Protein AF-A0A836IBD9-F1 (afdb_monomer)

Radius of gyration: 21.58 Å; Cα contacts (8 Å, |Δi|>4): 142; chains: 1; bounding box: 59×42×70 Å

Secondary structure (DSSP, 8-state):
-PPP-----S----SEEEGGGSTT---SSEEEE-TT--STTHHHHHHTT-SSGGG--EES--GGG----HHHHHHHHHHHHTT-S------SPP----S---GGGTTT-S--SS---PPTTPEEEE-GGG--HHHHHT-PPP----PPPPPPP-

pLDDT: mean 70.02, std 22.84, range [31.84, 96.31]

Solvent-accessible surface area (backbone atoms only — not comparable to full-atom values): 10198 Å² total; per-residue (Å²): 136,88,84,87,85,86,90,74,78,99,74,72,81,69,56,58,42,35,40,83,76,43,66,94,47,80,34,83,31,29,34,38,45,42,78,65,52,81,54,62,42,48,49,56,56,50,60,67,20,35,87,47,76,94,32,46,56,72,39,60,83,50,76,85,39,74,37,72,52,70,66,61,52,52,52,55,51,51,44,57,71,70,60,80,53,81,84,83,66,89,73,66,73,77,81,64,94,72,80,78,89,52,76,72,80,62,75,69,79,62,86,64,98,62,72,66,76,69,68,88,83,48,25,36,35,28,43,77,95,59,79,42,67,71,82,52,68,41,63,71,78,79,83,68,76,82,74,82,76,80,78,78,81,131

Sequence (154 aa):
MSTSCRTQIPLRHAWALAVHKSQGLTLHSVQVDMANMRTPGQAYVALSRAPSLGQLPILHFNPMVLAASAEAKRFYETLKQDGCVDHKSDRRPRIEASAAWSPSAYVDATPSTGAHAHPPNTVCVSCIFSVSREGIRGFRPVSLPAAPLPRRCA

Mean predicted aligned error: 14.77 Å

Foldseek 3Di:
DDDDDDDDDPDDDFQEDELVRCQPAAAQAEEEEPPDQDDACSVVSRQVNHPDPVRYHYHPDDVVNNHHDPVVVVVVVVCVVVCVDPPPDPVPPPPDVPDDPDPVVVPPPPDDPDQPQDDPRYHYYYHPVPPDVVVVVSDDDDPDPDDDDPDDDD

Structure (mmCIF, N/CA/C/O backbone):
data_AF-A0A836IBD9-F1
#
_entry.id   AF-A0A836IBD9-F1
#
loop_
_atom_site.group_PDB
_atom_site.id
_atom_site.type_symbol
_atom_site.label_atom_id
_atom_site.label_alt_id
_atom_site.label_comp_id
_atom_site.label_asym_id
_atom_site.label_entity_id
_atom_site.label_seq_id
_atom_site.pdbx_PDB_ins_code
_atom_site.Cartn_x
_atom_site.Cartn_y
_atom_site.Cartn_z
_atom_site.occupancy
_atom_site.B_iso_or_equiv
_atom_site.auth_seq_id
_atom_site.auth_comp_id
_atom_site.auth_asym_id
_atom_site.auth_atom_id
_atom_site.pdbx_PDB_model_num
ATOM 1 N N . MET A 1 1 ? 35.987 17.985 0.741 1.00 70.31 1 MET A N 1
ATOM 2 C CA . MET A 1 1 ? 34.626 17.407 0.646 1.00 70.31 1 MET A CA 1
ATOM 3 C C . MET A 1 1 ? 34.365 17.114 -0.822 1.00 70.31 1 MET A C 1
ATOM 5 O O . MET A 1 1 ? 34.399 18.051 -1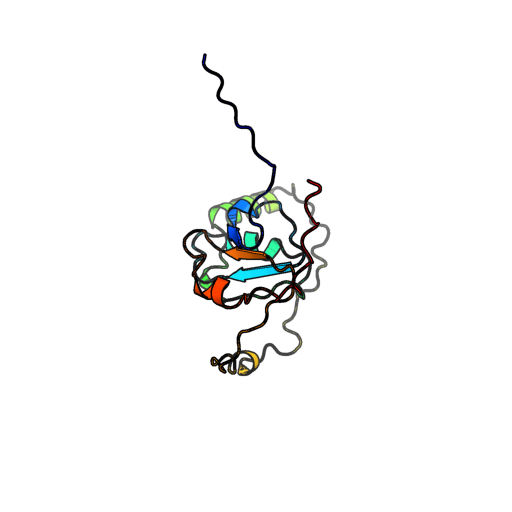.605 1.00 70.31 1 MET A O 1
ATOM 9 N N . SER A 1 2 ? 34.217 15.852 -1.226 1.00 75.00 2 SER A N 1
ATOM 10 C CA . SER A 1 2 ? 33.902 15.498 -2.617 1.00 75.00 2 SER A CA 1
ATOM 11 C C . SER A 1 2 ? 32.386 15.468 -2.814 1.00 75.00 2 SER A C 1
ATOM 13 O O . SER A 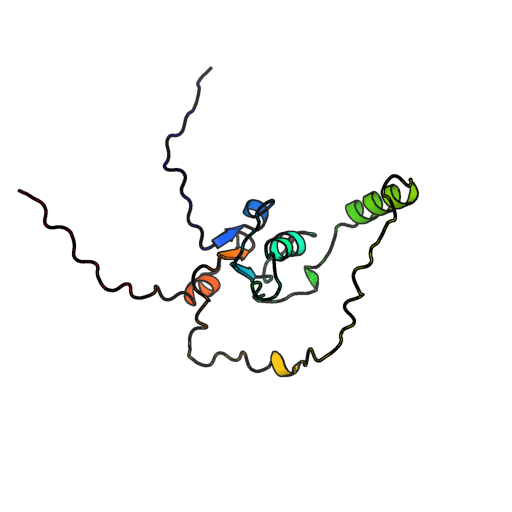1 2 ? 31.665 14.814 -2.063 1.00 75.00 2 SER A O 1
ATOM 15 N N . THR A 1 3 ? 31.888 16.196 -3.809 1.00 86.62 3 THR A N 1
ATOM 16 C CA . THR A 1 3 ? 30.483 16.150 -4.223 1.00 86.62 3 THR A CA 1
ATOM 17 C C . THR A 1 3 ? 30.316 15.080 -5.302 1.00 86.62 3 THR A C 1
ATOM 19 O O . THR A 1 3 ? 31.003 15.093 -6.318 1.00 86.62 3 THR A O 1
ATOM 22 N N . SER A 1 4 ? 29.415 14.122 -5.077 1.00 89.31 4 SER A N 1
ATOM 23 C CA . SER A 1 4 ? 29.017 13.136 -6.088 1.00 89.31 4 SER A CA 1
ATOM 24 C C . SER A 1 4 ? 27.723 13.601 -6.753 1.00 89.31 4 SER A C 1
ATOM 26 O O . SER A 1 4 ? 26.758 13.924 -6.061 1.00 89.31 4 SER A O 1
ATOM 28 N N . CYS A 1 5 ? 27.696 13.647 -8.085 1.00 94.19 5 CYS A N 1
ATOM 29 C CA . CYS A 1 5 ? 26.504 13.966 -8.869 1.00 94.19 5 CYS A CA 1
ATOM 30 C C . CYS A 1 5 ? 26.218 12.863 -9.901 1.00 94.19 5 CYS A C 1
ATOM 32 O O . CYS A 1 5 ? 27.117 12.141 -10.333 1.00 94.19 5 CYS A O 1
ATOM 34 N N . ARG A 1 6 ? 24.943 12.715 -10.287 1.00 95.00 6 ARG A N 1
ATOM 35 C CA . ARG A 1 6 ? 24.494 11.764 -11.312 1.00 95.00 6 ARG A CA 1
ATOM 36 C C . ARG A 1 6 ? 23.603 12.474 -12.321 1.00 95.00 6 ARG A C 1
ATOM 38 O O . ARG A 1 6 ? 22.576 13.029 -11.943 1.00 95.00 6 ARG A O 1
ATOM 45 N N . THR A 1 7 ? 23.948 12.356 -13.599 1.00 96.31 7 THR A N 1
ATOM 46 C CA . THR A 1 7 ? 23.111 12.804 -14.718 1.00 96.31 7 THR A CA 1
ATOM 47 C C . THR A 1 7 ? 22.427 11.590 -15.340 1.00 96.31 7 THR A C 1
ATOM 49 O O . THR A 1 7 ? 23.093 10.649 -15.766 1.00 96.31 7 THR A O 1
ATOM 52 N N . GLN A 1 8 ? 21.093 11.571 -15.364 1.00 96.00 8 GLN A N 1
ATOM 53 C CA . GLN A 1 8 ? 20.303 10.503 -15.981 1.00 96.00 8 GLN A CA 1
ATOM 54 C C . GLN A 1 8 ? 19.004 11.075 -16.552 1.00 96.00 8 GLN A C 1
ATOM 56 O O . GLN A 1 8 ? 18.433 12.007 -15.992 1.00 96.00 8 GLN A O 1
ATOM 61 N N . ILE A 1 9 ? 18.501 10.464 -17.625 1.00 96.19 9 ILE A N 1
ATOM 62 C CA . ILE A 1 9 ? 17.126 10.671 -18.085 1.00 96.19 9 ILE A CA 1
ATOM 63 C C . ILE A 1 9 ? 16.158 10.215 -16.970 1.00 96.19 9 ILE A C 1
ATOM 65 O O . ILE A 1 9 ? 16.317 9.095 -16.469 1.00 96.19 9 ILE A O 1
ATOM 69 N N . PRO A 1 10 ? 15.156 11.025 -16.573 1.00 93.69 10 PRO A N 1
ATOM 70 C CA . PRO A 1 10 ? 14.250 10.732 -15.458 1.00 93.69 10 PRO A CA 1
ATOM 71 C C . PRO A 1 10 ? 13.178 9.687 -15.827 1.00 93.69 10 PRO A C 1
ATOM 73 O O . PRO A 1 10 ? 11.983 9.905 -15.655 1.00 93.69 10 PRO A O 1
ATOM 76 N N . LEU A 1 11 ? 13.604 8.534 -16.343 1.00 91.81 11 LEU A N 1
ATOM 77 C CA . LEU A 1 11 ? 12.749 7.419 -16.738 1.00 91.81 11 LEU A CA 1
ATOM 78 C C . LEU A 1 11 ? 13.152 6.145 -15.992 1.00 91.81 11 LEU A C 1
ATOM 80 O O . LEU A 1 11 ? 14.333 5.868 -15.760 1.00 91.81 11 LEU A O 1
ATOM 84 N N . ARG A 1 12 ? 12.148 5.349 -15.628 1.00 85.44 12 ARG A N 1
ATOM 85 C CA . ARG A 1 12 ? 12.298 4.019 -15.030 1.00 85.44 12 ARG A CA 1
ATOM 86 C C . ARG A 1 12 ? 11.276 3.081 -15.666 1.00 85.44 12 ARG A C 1
ATOM 88 O O . ARG A 1 12 ? 10.183 3.512 -16.014 1.00 85.44 12 ARG A O 1
ATOM 95 N N . HIS A 1 13 ? 11.625 1.803 -15.793 1.00 86.31 13 HIS A N 1
ATOM 96 C CA . HIS A 1 13 ? 10.692 0.773 -16.240 1.00 86.31 13 HIS A CA 1
ATOM 97 C C . HIS A 1 13 ? 9.452 0.743 -15.333 1.00 86.31 13 HIS A C 1
ATOM 99 O O . HIS A 1 13 ? 9.580 0.561 -14.123 1.00 86.31 13 HIS A O 1
ATOM 105 N N . ALA A 1 14 ? 8.272 0.947 -15.920 1.00 83.19 14 ALA A N 1
ATOM 106 C CA . ALA A 1 14 ? 7.030 1.172 -15.180 1.00 83.19 14 ALA A CA 1
ATOM 107 C C . ALA A 1 14 ? 6.100 -0.049 -15.135 1.00 83.19 14 ALA A C 1
ATOM 109 O O . ALA A 1 14 ? 5.012 0.049 -14.588 1.00 83.19 14 ALA A O 1
ATOM 110 N N . TRP A 1 15 ? 6.492 -1.198 -15.695 1.00 85.19 15 TRP A N 1
ATOM 111 C CA . TRP A 1 15 ? 5.588 -2.356 -15.763 1.00 85.19 15 TRP A CA 1
ATOM 112 C C . TRP A 1 15 ? 5.508 -3.121 -14.444 1.00 85.19 15 TRP A C 1
ATOM 114 O O . TRP A 1 15 ? 4.505 -3.764 -14.163 1.00 85.19 15 TRP A O 1
ATOM 124 N N . ALA A 1 16 ? 6.571 -3.069 -13.642 1.00 87.31 16 ALA A N 1
ATOM 125 C CA . ALA A 1 16 ? 6.640 -3.731 -12.351 1.00 87.31 16 ALA A CA 1
ATOM 126 C C . ALA A 1 16 ? 7.256 -2.779 -11.330 1.00 87.31 16 ALA A C 1
ATOM 128 O O . ALA A 1 16 ? 8.320 -2.198 -11.567 1.00 87.31 16 ALA A O 1
ATOM 129 N N . LEU A 1 17 ? 6.586 -2.628 -10.193 1.00 87.69 17 LEU A N 1
ATOM 130 C CA . LEU A 1 17 ? 6.998 -1.746 -9.117 1.00 87.69 17 LEU A CA 1
ATOM 131 C C . LEU A 1 17 ? 6.969 -2.492 -7.785 1.00 87.69 17 LEU A C 1
ATOM 133 O O . LEU A 1 17 ? 6.023 -3.200 -7.454 1.00 87.69 17 LEU A O 1
ATOM 137 N N . ALA A 1 18 ? 8.008 -2.293 -6.981 1.00 88.81 18 ALA A N 1
ATOM 138 C CA . ALA A 1 18 ? 8.021 -2.796 -5.619 1.00 88.81 18 ALA A CA 1
ATOM 139 C C . ALA A 1 18 ? 6.941 -2.116 -4.766 1.00 88.81 18 ALA A C 1
ATOM 141 O O . ALA A 1 18 ? 6.794 -0.894 -4.854 1.00 88.81 18 ALA A O 1
ATOM 142 N N . VAL A 1 19 ? 6.300 -2.843 -3.842 1.00 90.00 19 VAL A N 1
ATOM 143 C CA . VAL A 1 19 ? 5.315 -2.262 -2.898 1.00 90.00 19 VAL A CA 1
ATOM 144 C C . VAL A 1 19 ? 5.844 -0.984 -2.230 1.00 90.00 19 VAL A C 1
ATOM 146 O O . VAL A 1 19 ? 5.194 0.056 -2.284 1.00 90.00 19 VAL A O 1
ATOM 149 N N . HIS A 1 20 ? 7.067 -0.999 -1.691 1.00 88.69 20 HIS A N 1
ATOM 150 C CA . HIS A 1 20 ? 7.645 0.175 -1.022 1.00 88.69 20 HIS A CA 1
ATOM 151 C C . HIS A 1 20 ? 7.997 1.334 -1.970 1.00 88.69 20 HIS A C 1
ATOM 153 O O . HIS A 1 20 ? 8.119 2.471 -1.528 1.00 88.69 20 HIS A O 1
ATOM 159 N N . LYS A 1 21 ? 8.170 1.077 -3.274 1.00 89.38 21 LYS A N 1
ATOM 160 C CA . LYS A 1 21 ? 8.350 2.137 -4.282 1.00 89.38 21 LYS A CA 1
ATOM 161 C C . LYS A 1 21 ? 7.015 2.695 -4.773 1.00 89.38 21 LYS A C 1
ATOM 163 O O . LYS A 1 21 ? 7.008 3.767 -5.361 1.00 89.38 21 LYS A O 1
ATOM 168 N N . SER A 1 22 ? 5.912 1.990 -4.517 1.00 90.38 22 SER A N 1
ATOM 169 C CA . SER A 1 22 ? 4.549 2.470 -4.764 1.00 90.38 22 SER A CA 1
ATOM 170 C C . SER A 1 22 ? 3.985 3.317 -3.615 1.00 90.38 22 SER A C 1
ATOM 172 O O . SER A 1 22 ? 2.892 3.871 -3.721 1.00 90.38 22 SER A O 1
ATOM 174 N N . GLN A 1 23 ? 4.700 3.434 -2.492 1.00 92.31 23 GLN A N 1
ATOM 175 C CA . GLN A 1 23 ? 4.223 4.201 -1.346 1.00 92.31 23 GLN A CA 1
ATOM 176 C C . GLN A 1 23 ? 4.025 5.683 -1.718 1.00 92.31 23 GLN A C 1
ATOM 178 O O . GLN A 1 23 ? 4.944 6.327 -2.206 1.00 92.31 23 GLN A O 1
ATOM 183 N N . GLY A 1 24 ? 2.815 6.208 -1.501 1.00 92.31 24 GLY A N 1
ATOM 184 C CA . GLY A 1 24 ? 2.424 7.570 -1.871 1.00 92.31 24 GLY A CA 1
ATOM 185 C C . GLY A 1 24 ? 1.951 7.738 -3.320 1.00 92.31 24 GLY A C 1
ATOM 186 O O . GLY A 1 24 ? 1.541 8.834 -3.682 1.00 92.31 24 GLY A O 1
ATOM 187 N N . LEU A 1 25 ? 1.978 6.685 -4.145 1.00 92.62 25 LEU A N 1
ATOM 188 C CA . LEU A 1 25 ? 1.503 6.746 -5.529 1.00 92.62 25 LEU A CA 1
ATOM 189 C C . LEU A 1 25 ? 0.013 6.406 -5.641 1.00 92.62 25 LEU A C 1
ATOM 191 O O . LEU A 1 25 ? -0.502 5.576 -4.895 1.00 92.62 25 LEU A O 1
ATOM 195 N N . THR A 1 26 ? -0.642 6.990 -6.643 1.00 93.88 26 THR A N 1
ATOM 196 C CA . THR A 1 26 ? -1.946 6.541 -7.151 1.00 93.88 26 THR A CA 1
ATOM 197 C C . THR A 1 26 ? -1.723 5.906 -8.522 1.00 93.88 26 THR A C 1
ATOM 199 O O . THR A 1 26 ? -1.094 6.520 -9.383 1.00 93.88 26 THR A O 1
ATOM 202 N N . LEU A 1 27 ? -2.189 4.671 -8.718 1.00 89.94 27 LEU A N 1
ATOM 203 C CA . LEU A 1 27 ? -1.993 3.890 -9.942 1.00 89.94 27 LEU A CA 1
ATOM 204 C C . LEU A 1 27 ? -3.355 3.558 -10.561 1.00 89.94 27 LEU A C 1
ATOM 206 O O . LEU A 1 27 ? -4.124 2.789 -9.993 1.00 89.94 27 LEU A O 1
ATOM 210 N N . HIS A 1 28 ? -3.648 4.124 -11.734 1.00 88.50 28 HIS A N 1
ATOM 211 C CA . HIS A 1 28 ? -4.944 3.961 -12.409 1.00 88.50 28 HIS A CA 1
ATOM 212 C C . HIS A 1 28 ? -5.227 2.545 -12.917 1.00 88.50 28 HIS A C 1
ATOM 214 O O . HIS A 1 28 ? -6.382 2.191 -13.081 1.00 88.50 28 HIS A O 1
ATOM 220 N N . SER A 1 29 ? -4.207 1.735 -13.188 1.00 88.50 29 SER A N 1
ATOM 221 C CA . SER A 1 29 ? -4.387 0.318 -13.500 1.00 88.50 29 SER A CA 1
ATOM 222 C C . SER A 1 29 ? -3.275 -0.453 -12.820 1.00 88.50 29 SER A C 1
ATOM 224 O O . SER A 1 29 ? -2.096 -0.257 -13.140 1.00 88.50 29 SER A O 1
ATOM 226 N N . VAL A 1 30 ? -3.631 -1.279 -11.837 1.00 90.00 30 VAL A N 1
ATOM 227 C CA . VAL A 1 30 ? -2.650 -1.985 -11.018 1.00 90.00 30 VAL A CA 1
ATOM 228 C C . VAL A 1 30 ? -3.066 -3.422 -10.766 1.00 90.00 30 VAL A C 1
ATOM 230 O O . VAL A 1 30 ? -4.156 -3.698 -10.284 1.00 90.00 30 VAL A O 1
ATOM 233 N N . GLN A 1 31 ? -2.158 -4.347 -11.048 1.00 90.88 31 GLN A N 1
ATOM 234 C CA . GLN A 1 31 ? -2.288 -5.738 -10.648 1.00 90.88 31 GLN A CA 1
ATOM 235 C C . GLN A 1 31 ? -1.461 -5.977 -9.392 1.00 90.88 31 GLN A C 1
ATOM 237 O O . GLN A 1 31 ? -0.289 -5.608 -9.348 1.00 90.88 31 GLN A O 1
ATOM 242 N N . VAL A 1 32 ? -2.054 -6.594 -8.376 1.00 91.62 32 VAL A N 1
ATOM 243 C CA . VAL A 1 32 ? -1.378 -6.858 -7.100 1.00 91.62 32 VAL A CA 1
ATOM 244 C C . VAL A 1 32 ? -1.174 -8.354 -6.928 1.00 91.62 32 VAL A C 1
ATOM 246 O O . VAL A 1 32 ? -2.141 -9.108 -6.942 1.00 91.62 32 VAL A O 1
ATOM 249 N N . ASP A 1 33 ? 0.070 -8.782 -6.725 1.00 89.50 33 ASP A N 1
ATOM 250 C CA . ASP A 1 33 ? 0.405 -10.176 -6.411 1.00 89.50 33 ASP A CA 1
ATOM 251 C C . ASP A 1 33 ? 0.714 -10.337 -4.917 1.00 89.50 33 ASP A C 1
ATOM 253 O O . ASP A 1 33 ? 1.673 -9.752 -4.399 1.00 89.50 33 ASP A O 1
ATOM 257 N N . MET A 1 34 ? -0.106 -11.129 -4.221 1.00 88.94 34 MET A N 1
ATOM 258 C CA . MET A 1 34 ? -0.020 -11.330 -2.771 1.00 88.94 34 MET A CA 1
ATOM 259 C C . MET A 1 34 ? 0.840 -12.527 -2.345 1.00 88.94 34 MET A C 1
ATOM 261 O O . MET A 1 34 ? 1.038 -12.716 -1.143 1.00 88.94 34 MET A O 1
ATOM 265 N N . ALA A 1 35 ? 1.413 -13.293 -3.282 1.00 83.25 35 ALA A N 1
ATOM 266 C CA . ALA A 1 35 ? 2.143 -14.529 -2.973 1.00 83.25 35 ALA A CA 1
ATOM 267 C C . ALA A 1 35 ? 3.287 -14.351 -1.953 1.00 83.25 35 ALA A C 1
ATOM 269 O O . ALA A 1 35 ? 3.560 -15.243 -1.155 1.00 83.25 35 ALA A O 1
ATOM 270 N N . ASN A 1 36 ? 3.965 -13.198 -1.971 1.00 81.31 36 ASN A N 1
ATOM 271 C CA . ASN A 1 36 ? 5.18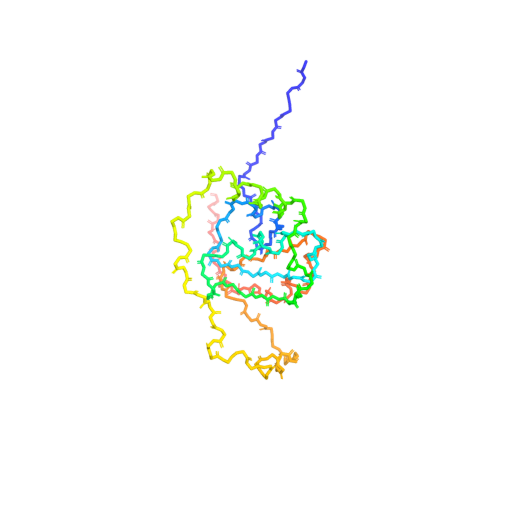7 -12.950 -1.195 1.00 81.31 36 ASN A CA 1
ATOM 272 C C . ASN A 1 36 ? 5.137 -11.670 -0.344 1.00 81.31 36 ASN A C 1
ATOM 274 O O . ASN A 1 36 ? 6.160 -11.021 -0.100 1.00 81.31 36 ASN A O 1
ATOM 278 N N . MET A 1 37 ? 3.951 -11.292 0.127 1.00 86.88 37 MET A N 1
ATOM 279 C CA . MET A 1 37 ? 3.805 -10.228 1.123 1.00 86.88 37 MET A CA 1
ATOM 280 C C . MET A 1 37 ? 4.117 -10.789 2.512 1.00 86.88 37 MET A C 1
ATOM 282 O O . MET A 1 37 ? 3.539 -11.788 2.923 1.00 86.88 37 MET A O 1
ATOM 286 N N . ARG A 1 38 ? 5.073 -10.186 3.225 1.00 80.31 38 ARG A N 1
ATOM 287 C CA . ARG A 1 38 ? 5.584 -10.748 4.495 1.00 80.31 38 ARG A CA 1
ATOM 288 C C . ARG A 1 38 ? 5.435 -9.809 5.676 1.00 80.31 38 ARG A C 1
ATOM 290 O O . ARG A 1 38 ? 5.332 -10.262 6.809 1.00 80.31 38 ARG A O 1
ATOM 297 N N . THR A 1 39 ? 5.457 -8.505 5.426 1.00 87.69 39 THR A N 1
ATOM 298 C CA . THR A 1 39 ? 5.405 -7.507 6.495 1.00 87.69 39 THR A CA 1
ATOM 299 C C . THR A 1 39 ? 3.967 -7.027 6.683 1.00 87.69 39 THR A C 1
ATOM 301 O O . THR A 1 39 ? 3.300 -6.740 5.681 1.00 87.69 39 THR A O 1
ATOM 304 N N . PRO A 1 40 ? 3.483 -6.885 7.933 1.00 90.19 40 PRO A N 1
ATOM 305 C CA . PRO A 1 40 ? 2.170 -6.305 8.191 1.00 90.19 40 PRO A CA 1
ATOM 306 C C . PRO A 1 40 ? 2.041 -4.936 7.513 1.00 90.19 40 PRO A C 1
ATOM 308 O O . PRO A 1 40 ? 2.982 -4.145 7.481 1.00 90.19 40 PRO A O 1
ATOM 311 N N . GLY A 1 41 ? 0.874 -4.673 6.932 1.00 90.06 41 GLY A N 1
ATOM 312 C CA . GLY A 1 41 ? 0.583 -3.443 6.195 1.00 90.06 41 GLY A CA 1
ATOM 313 C C . GLY A 1 41 ? 1.043 -3.415 4.730 1.00 90.06 41 GLY A C 1
ATOM 314 O O . GLY A 1 41 ? 0.525 -2.592 3.979 1.00 90.06 41 GLY A O 1
ATOM 315 N N . GLN A 1 42 ? 1.923 -4.313 4.261 1.00 92.00 42 GLN A N 1
ATOM 316 C CA . GLN A 1 42 ? 2.350 -4.317 2.845 1.00 92.00 42 GLN A CA 1
ATOM 317 C C . GLN A 1 42 ? 1.190 -4.557 1.878 1.00 92.00 42 GLN A C 1
ATOM 319 O O . GLN A 1 42 ? 1.080 -3.863 0.868 1.00 92.00 42 GLN A O 1
ATOM 324 N N . ALA A 1 43 ? 0.307 -5.501 2.209 1.00 92.38 43 ALA A N 1
ATOM 325 C CA . ALA A 1 43 ? -0.874 -5.783 1.403 1.00 92.38 43 ALA A CA 1
ATOM 326 C C . ALA A 1 43 ? -1.790 -4.560 1.297 1.00 92.38 43 ALA A C 1
ATOM 328 O O . ALA A 1 43 ? -2.218 -4.194 0.206 1.00 92.38 43 ALA A O 1
ATOM 329 N N . TYR A 1 44 ? -1.999 -3.856 2.411 1.00 94.50 44 TYR A N 1
ATOM 330 C CA . TYR A 1 44 ? -2.761 -2.611 2.427 1.00 94.50 44 TYR A CA 1
ATOM 331 C C . TYR A 1 44 ? -2.109 -1.518 1.565 1.00 94.50 44 TYR A C 1
ATOM 333 O O . TYR A 1 44 ? -2.795 -0.848 0.791 1.00 94.50 44 TYR A O 1
ATOM 341 N N . VAL A 1 45 ? -0.784 -1.354 1.638 1.00 94.12 45 VAL A N 1
ATOM 342 C CA . VAL A 1 45 ? -0.061 -0.374 0.810 1.00 94.12 45 VAL A CA 1
ATOM 343 C C . VAL A 1 45 ? -0.238 -0.671 -0.678 1.00 94.12 45 VAL A C 1
ATOM 345 O O . VAL A 1 45 ? -0.485 0.262 -1.432 1.00 94.12 45 VAL A O 1
ATOM 348 N N . ALA A 1 46 ? -0.153 -1.937 -1.094 1.00 93.00 46 ALA A N 1
ATOM 349 C CA . ALA A 1 46 ? -0.321 -2.328 -2.493 1.00 93.00 46 ALA A CA 1
ATOM 350 C C . ALA A 1 46 ? -1.765 -2.135 -2.989 1.00 93.00 46 ALA A C 1
ATOM 352 O O . ALA A 1 46 ? -1.982 -1.552 -4.049 1.00 93.00 46 ALA A O 1
ATOM 353 N N . LEU A 1 47 ? -2.753 -2.576 -2.204 1.00 93.62 47 LEU A N 1
ATOM 354 C CA . LEU A 1 47 ? -4.171 -2.476 -2.562 1.00 93.62 47 LEU A CA 1
ATOM 355 C C . LEU A 1 47 ? -4.648 -1.023 -2.635 1.00 93.62 47 LEU A C 1
ATOM 357 O O . LEU A 1 47 ? -5.359 -0.645 -3.561 1.00 93.62 47 LEU A O 1
ATOM 361 N N . SER A 1 48 ? -4.199 -0.178 -1.707 1.00 94.75 48 SER A N 1
ATOM 362 C CA . SER A 1 48 ? -4.573 1.242 -1.657 1.00 94.75 48 SER A CA 1
ATOM 363 C C . SER A 1 48 ? -3.942 2.098 -2.764 1.00 94.75 48 SER A C 1
ATOM 365 O O . SER A 1 48 ? -4.025 3.322 -2.703 1.00 94.75 48 SER A O 1
ATOM 367 N N . ARG A 1 49 ? -3.245 1.505 -3.746 1.00 94.06 49 ARG A N 1
ATOM 368 C CA . ARG A 1 49 ? -2.759 2.230 -4.936 1.00 94.06 49 ARG A CA 1
ATOM 369 C C . ARG A 1 49 ? -3.830 2.365 -6.006 1.00 94.06 49 ARG A C 1
ATOM 371 O O . ARG A 1 49 ? -3.761 3.319 -6.776 1.00 94.06 49 ARG A O 1
ATOM 378 N N . ALA A 1 50 ? -4.786 1.440 -6.056 1.00 93.31 50 ALA A N 1
ATOM 379 C CA . ALA A 1 50 ? -5.881 1.510 -7.009 1.00 93.31 50 ALA A CA 1
ATOM 380 C C . ALA A 1 50 ? -6.932 2.531 -6.547 1.00 93.31 50 ALA A C 1
ATOM 382 O O . ALA A 1 50 ? -7.385 2.456 -5.402 1.00 93.31 50 ALA A O 1
ATOM 383 N N . PRO A 1 51 ? -7.376 3.449 -7.421 1.00 90.31 51 PRO A N 1
ATOM 384 C CA . PRO A 1 51 ? -8.470 4.364 -7.109 1.00 90.31 51 PRO A CA 1
ATOM 385 C C . PRO A 1 51 ? -9.846 3.683 -7.184 1.00 90.31 51 PRO A C 1
ATOM 387 O O . PRO A 1 51 ? -10.802 4.172 -6.589 1.00 90.31 51 PRO A O 1
ATOM 390 N N . SER A 1 52 ? -9.966 2.572 -7.920 1.00 89.25 52 SER A N 1
ATOM 391 C CA . SER A 1 52 ? -11.227 1.856 -8.123 1.00 89.25 52 SER A CA 1
ATOM 392 C C . SER A 1 52 ? -11.029 0.338 -8.122 1.00 89.25 52 SER A C 1
ATOM 394 O O . SER A 1 52 ? -9.989 -0.166 -8.546 1.00 89.25 52 SER A O 1
ATOM 396 N N . LEU A 1 53 ? -12.045 -0.404 -7.667 1.00 88.44 53 LEU A N 1
ATOM 397 C CA . LEU A 1 53 ? -12.001 -1.872 -7.604 1.00 88.44 53 LEU A CA 1
ATOM 398 C C . LEU A 1 53 ? -11.966 -2.526 -8.994 1.00 88.44 53 LEU A C 1
ATOM 400 O O . LEU A 1 53 ? -11.330 -3.560 -9.164 1.00 88.44 53 LEU A O 1
ATOM 404 N N . GLY A 1 54 ? -12.589 -1.905 -10.002 1.00 84.56 54 GLY A N 1
ATOM 405 C CA . GLY A 1 54 ? -12.576 -2.408 -11.383 1.00 84.56 54 GLY A CA 1
ATOM 406 C C . GLY A 1 54 ? -11.189 -2.393 -12.040 1.00 84.56 54 GLY A C 1
ATOM 407 O O . GLY A 1 54 ? -10.994 -3.026 -13.071 1.00 84.56 54 GLY A O 1
ATOM 408 N N . GLN A 1 55 ? -10.223 -1.692 -11.440 1.00 82.00 55 GLN A N 1
ATOM 409 C CA . GLN A 1 55 ? -8.849 -1.535 -11.927 1.00 82.00 55 GLN A CA 1
ATOM 410 C C . GLN A 1 55 ? -7.821 -2.267 -11.043 1.00 82.00 55 GLN A C 1
ATOM 412 O O . GLN A 1 55 ? -6.628 -1.960 -11.108 1.00 82.00 55 GLN A O 1
ATOM 417 N N . LEU A 1 56 ? -8.282 -3.213 -10.210 1.00 89.06 56 LEU A N 1
ATOM 418 C CA . LEU A 1 56 ? -7.474 -3.918 -9.210 1.00 89.06 56 LEU A CA 1
ATOM 419 C C . LEU A 1 56 ? -7.605 -5.452 -9.319 1.00 89.06 56 LEU A C 1
ATOM 421 O O . LEU A 1 56 ? -8.217 -6.089 -8.460 1.00 89.06 56 LEU A O 1
ATOM 425 N N . PRO A 1 57 ? -7.035 -6.093 -10.352 1.00 89.75 57 PRO A N 1
ATOM 426 C CA . PRO A 1 57 ? -6.866 -7.540 -10.346 1.00 89.75 57 PRO A CA 1
ATOM 427 C C . PRO A 1 57 ? -5.887 -7.981 -9.246 1.00 89.75 57 PRO A C 1
ATOM 429 O O . PRO A 1 57 ? -4.776 -7.458 -9.129 1.00 89.75 57 PRO A O 1
ATOM 432 N N . ILE A 1 58 ? -6.288 -8.986 -8.465 1.00 90.94 58 ILE A N 1
ATOM 433 C CA . ILE A 1 58 ? -5.479 -9.580 -7.394 1.00 90.94 58 ILE A CA 1
ATOM 434 C C . ILE A 1 58 ? -5.053 -10.991 -7.806 1.00 90.94 58 ILE A C 1
ATOM 436 O O . ILE A 1 58 ? -5.888 -11.818 -8.166 1.00 90.94 58 ILE A O 1
ATOM 440 N N . LEU A 1 59 ? -3.754 -11.272 -7.720 1.00 88.31 59 LEU A N 1
ATOM 441 C CA . LEU A 1 59 ? -3.160 -12.589 -7.933 1.00 88.31 59 LEU A CA 1
ATOM 442 C C . LEU A 1 59 ? -2.735 -13.209 -6.597 1.00 88.31 59 LEU A C 1
ATOM 444 O O . LEU A 1 59 ? -2.323 -12.497 -5.679 1.00 88.31 59 LEU A O 1
ATOM 448 N N . HIS A 1 60 ? -2.824 -14.541 -6.511 1.00 88.50 60 HIS A N 1
ATOM 449 C CA . HIS A 1 60 ? -2.405 -15.346 -5.353 1.00 88.50 60 HIS A CA 1
ATOM 450 C C . HIS A 1 60 ? -2.906 -14.798 -4.008 1.00 88.50 60 HIS A C 1
ATOM 452 O O . HIS A 1 60 ? -2.127 -14.623 -3.070 1.00 88.50 60 HIS A O 1
ATOM 458 N N . PHE A 1 61 ? -4.205 -14.490 -3.932 1.00 89.69 61 PHE A N 1
ATOM 459 C CA . PHE A 1 61 ? -4.817 -13.934 -2.729 1.00 89.69 61 PHE A CA 1
ATOM 460 C C . PHE A 1 61 ? -4.499 -14.791 -1.498 1.00 89.69 61 PHE A C 1
ATOM 462 O O . PHE A 1 61 ? -4.747 -15.996 -1.483 1.00 89.69 61 PHE A O 1
ATOM 469 N N . ASN A 1 62 ? -3.971 -14.150 -0.458 1.00 86.50 62 ASN A N 1
ATOM 470 C CA . ASN A 1 62 ? -3.624 -14.806 0.793 1.00 86.50 62 ASN A CA 1
ATOM 471 C C . ASN A 1 62 ? -4.147 -13.968 1.973 1.00 86.50 62 ASN A C 1
ATOM 473 O O . ASN A 1 62 ? -3.588 -12.911 2.266 1.00 86.50 62 ASN A O 1
ATOM 477 N N . PRO A 1 63 ? -5.188 -14.411 2.696 1.00 88.44 63 PRO A N 1
ATOM 478 C CA . PRO A 1 63 ? -5.739 -13.636 3.804 1.00 88.44 63 PRO A CA 1
ATOM 479 C C . PRO A 1 63 ? -4.756 -13.485 4.975 1.00 88.44 63 PRO A C 1
ATOM 481 O O . PRO A 1 63 ? -4.853 -12.518 5.726 1.00 88.44 63 PRO A O 1
ATOM 484 N N . MET A 1 64 ? -3.762 -14.372 5.109 1.00 88.31 64 MET A N 1
ATOM 485 C CA . MET A 1 64 ? -2.775 -14.309 6.195 1.00 88.31 64 MET A CA 1
ATOM 486 C C . MET A 1 64 ? -1.871 -13.074 6.113 1.00 88.31 64 MET A C 1
ATOM 488 O O . MET A 1 64 ? -1.328 -12.643 7.128 1.00 88.31 64 MET A O 1
ATOM 492 N N . VAL A 1 65 ? -1.715 -12.484 4.922 1.00 87.88 65 VAL A N 1
ATOM 493 C CA . VAL A 1 65 ? -0.885 -11.283 4.729 1.00 87.88 65 VAL A CA 1
ATOM 494 C C . VAL A 1 65 ? -1.648 -9.983 5.014 1.00 87.88 65 VAL A C 1
ATOM 496 O O . VAL A 1 65 ? -1.046 -8.909 5.085 1.00 87.88 65 VAL A O 1
ATOM 499 N N . LEU A 1 66 ? -2.969 -10.064 5.215 1.00 91.19 66 LEU A N 1
ATOM 500 C CA . LEU A 1 66 ? -3.844 -8.937 5.547 1.00 91.19 66 LEU A CA 1
ATOM 501 C C . LEU A 1 66 ? -3.835 -8.659 7.056 1.00 91.19 66 LEU A C 1
ATOM 503 O O . LEU A 1 66 ? -4.864 -8.680 7.728 1.00 91.19 66 LEU A O 1
ATOM 507 N N . ALA A 1 67 ? -2.651 -8.376 7.595 1.00 89.81 67 ALA A N 1
ATOM 508 C CA . ALA A 1 67 ? -2.460 -8.054 9.004 1.00 89.81 67 ALA A CA 1
ATOM 509 C C . ALA A 1 67 ? -1.927 -6.626 9.191 1.00 89.81 67 ALA A C 1
ATOM 511 O O . ALA A 1 67 ? -1.093 -6.144 8.423 1.00 89.81 67 ALA A O 1
ATOM 512 N N . ALA A 1 68 ? -2.383 -5.966 10.256 1.00 93.25 68 ALA A N 1
ATOM 513 C CA . ALA A 1 68 ? -1.813 -4.718 10.763 1.00 93.25 68 ALA A CA 1
ATOM 514 C C . ALA A 1 68 ? -0.986 -4.999 12.024 1.00 93.25 68 ALA A C 1
ATOM 516 O O . ALA A 1 68 ? -1.319 -5.912 12.787 1.00 93.25 68 ALA A O 1
ATOM 517 N N . SER A 1 69 ? 0.076 -4.221 12.251 1.00 94.62 69 SER A N 1
ATOM 518 C CA . SER A 1 69 ? 0.940 -4.401 13.421 1.00 94.62 69 SER A CA 1
ATOM 519 C C . SER A 1 69 ? 0.175 -4.128 14.719 1.00 94.62 69 SER A C 1
ATOM 521 O O . SER A 1 69 ? -0.642 -3.210 14.799 1.00 94.62 69 SER A O 1
ATOM 523 N N . ALA A 1 70 ? 0.438 -4.935 15.750 1.00 94.44 70 ALA A N 1
ATOM 524 C CA . ALA A 1 70 ? -0.207 -4.781 17.055 1.00 94.44 70 ALA A CA 1
ATOM 525 C C . ALA A 1 70 ? 0.121 -3.424 17.699 1.00 94.44 70 ALA A C 1
ATOM 527 O O . ALA A 1 70 ? -0.740 -2.809 18.316 1.00 94.44 70 ALA A O 1
ATOM 528 N N . GLU A 1 71 ? 1.346 -2.939 17.508 1.00 95.38 71 GLU A N 1
ATOM 529 C CA . GLU A 1 71 ? 1.793 -1.637 18.000 1.00 95.38 71 GLU A CA 1
ATOM 530 C C . GLU A 1 71 ? 1.031 -0.476 17.351 1.00 95.38 71 GLU A C 1
ATOM 532 O O . GLU A 1 71 ? 0.522 0.384 18.063 1.00 95.38 71 GLU A O 1
ATOM 537 N N . ALA A 1 72 ? 0.855 -0.486 16.023 1.00 92.94 72 ALA A N 1
ATOM 538 C CA . ALA A 1 72 ? 0.084 0.558 15.350 1.00 92.94 72 ALA A CA 1
ATOM 539 C C . ALA A 1 72 ? -1.385 0.535 15.786 1.00 92.94 72 ALA A C 1
ATOM 541 O O . ALA A 1 72 ? -1.967 1.591 16.009 1.00 92.94 72 ALA A O 1
ATOM 542 N N . LYS A 1 73 ? -1.981 -0.656 15.956 1.00 93.81 73 LYS A N 1
ATOM 543 C CA . LYS A 1 73 ? -3.352 -0.779 16.481 1.00 93.81 73 LYS A CA 1
ATOM 544 C C . LYS A 1 73 ? -3.484 -0.110 17.850 1.00 93.81 73 LYS A C 1
ATOM 546 O O . LYS A 1 73 ? -4.336 0.758 17.996 1.00 93.81 73 LYS A O 1
ATOM 551 N N . ARG A 1 74 ? -2.592 -0.440 18.793 1.00 95.25 74 ARG A N 1
ATOM 552 C CA . ARG A 1 74 ? -2.561 0.163 20.138 1.00 95.25 74 ARG A CA 1
ATOM 553 C C . ARG A 1 74 ? -2.404 1.680 20.078 1.00 95.25 74 ARG A C 1
ATOM 555 O O . ARG A 1 74 ? -3.158 2.394 20.723 1.00 95.25 74 ARG A O 1
ATOM 562 N N . PHE A 1 75 ? -1.476 2.172 19.260 1.00 94.44 75 PHE A N 1
ATOM 563 C CA . PHE A 1 75 ? -1.269 3.608 19.073 1.00 94.44 75 PHE A CA 1
ATOM 564 C C . PHE A 1 75 ? -2.545 4.318 18.589 1.00 94.44 75 PHE A C 1
ATOM 566 O O . PHE A 1 75 ? -2.967 5.310 19.178 1.00 94.44 75 PHE A O 1
ATOM 573 N N . TYR A 1 76 ? -3.207 3.789 17.554 1.00 90.62 76 TYR A N 1
ATOM 574 C CA . TYR A 1 76 ? -4.454 4.370 17.048 1.00 90.62 76 TYR A CA 1
ATOM 575 C C . TYR A 1 76 ? -5.642 4.193 18.008 1.00 90.62 76 TYR A C 1
ATOM 577 O O . TYR A 1 76 ? -6.573 4.995 17.961 1.00 90.62 76 TYR A O 1
ATOM 585 N N . GLU A 1 77 ? -5.638 3.177 18.874 1.00 91.38 77 GLU A N 1
ATOM 586 C CA . GLU A 1 77 ? -6.613 3.030 19.964 1.00 91.38 77 GLU A CA 1
ATOM 587 C C . GLU A 1 77 ? -6.444 4.129 21.020 1.00 91.38 77 GLU A C 1
ATOM 589 O O . GLU A 1 77 ? -7.443 4.728 21.415 1.00 91.38 77 GLU A O 1
ATOM 594 N N . THR A 1 78 ? -5.209 4.465 21.404 1.00 92.75 78 THR A N 1
ATOM 595 C CA . THR A 1 78 ? -4.923 5.592 22.310 1.00 92.75 78 THR A CA 1
ATOM 596 C C . THR A 1 78 ? -5.396 6.920 21.716 1.00 92.75 78 THR A C 1
ATOM 598 O O . THR A 1 78 ? -6.147 7.646 22.361 1.00 92.75 78 THR A O 1
ATOM 601 N N . LEU A 1 79 ? -5.090 7.195 20.442 1.00 90.56 79 LEU A N 1
ATOM 602 C CA . LEU A 1 79 ? -5.560 8.421 19.776 1.00 90.56 79 LEU A CA 1
ATOM 603 C C . LEU A 1 79 ? -7.094 8.534 19.722 1.00 90.56 79 LEU A C 1
ATOM 605 O O . LEU A 1 79 ? -7.643 9.633 19.780 1.00 90.56 79 LEU A O 1
ATOM 609 N N . LYS A 1 80 ? -7.808 7.405 19.609 1.00 86.00 80 LYS A N 1
ATOM 610 C CA . LYS A 1 80 ? -9.279 7.393 19.664 1.00 86.00 80 LYS A CA 1
ATOM 611 C C . LYS A 1 80 ? -9.809 7.755 21.051 1.00 86.00 80 LYS A C 1
ATOM 613 O O . LYS A 1 80 ? -10.868 8.371 21.134 1.00 86.00 80 LYS A O 1
ATOM 618 N N . GLN A 1 81 ? -9.109 7.356 22.111 1.00 83.25 81 GLN A N 1
ATOM 619 C CA . GLN A 1 81 ? -9.491 7.637 23.498 1.00 83.25 81 GLN A CA 1
ATOM 620 C C . GLN A 1 81 ? -9.229 9.099 23.872 1.00 83.25 81 GLN A C 1
ATOM 622 O O . GLN A 1 81 ? -10.061 9.711 24.536 1.00 83.25 81 GLN A O 1
ATOM 627 N N . ASP A 1 82 ? -8.141 9.678 23.364 1.00 81.50 82 ASP A N 1
ATOM 628 C CA . ASP A 1 82 ? -7.744 11.065 23.638 1.00 81.50 82 ASP A CA 1
ATOM 629 C C . ASP A 1 82 ? -8.639 12.112 22.943 1.00 81.50 82 ASP A C 1
ATOM 631 O O . ASP A 1 82 ? -8.416 13.315 23.076 1.00 81.50 82 ASP A O 1
ATOM 635 N N . GLY A 1 83 ? -9.646 11.684 22.167 1.00 67.19 83 GLY A N 1
ATOM 636 C CA . GLY A 1 83 ? -10.601 12.573 21.495 1.00 67.19 83 GLY A CA 1
ATOM 637 C C . GLY A 1 83 ? -9.978 13.483 20.430 1.00 67.19 83 GLY A C 1
ATOM 638 O O . GLY A 1 83 ? -10.655 14.353 19.887 1.00 67.19 83 GLY A O 1
ATOM 639 N N . CYS A 1 84 ? -8.701 13.281 20.095 1.00 62.03 84 CYS A N 1
ATOM 640 C CA . CYS A 1 84 ? -7.975 14.066 19.100 1.00 62.03 84 CYS A CA 1
ATOM 641 C C . CYS A 1 84 ? -8.325 13.680 17.649 1.00 62.03 84 CYS A C 1
ATOM 643 O O . CYS A 1 84 ? -7.854 14.317 16.706 1.00 62.03 84 CYS A O 1
ATOM 645 N N . VAL A 1 85 ? -9.183 12.670 17.460 1.00 60.72 85 VAL A N 1
ATOM 646 C CA . VAL A 1 85 ? -9.720 12.247 16.162 1.00 60.72 85 VAL A CA 1
ATOM 647 C C . VAL A 1 85 ? -11.239 12.433 16.172 1.00 60.72 85 VAL A C 1
ATOM 649 O O . VAL A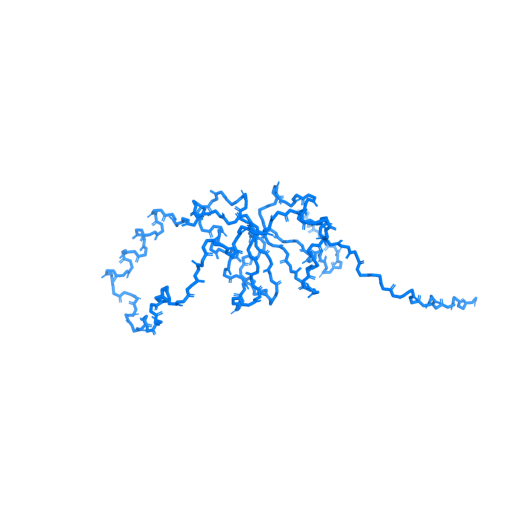 1 85 ? -11.958 11.695 16.848 1.00 60.72 85 VAL A O 1
ATOM 652 N N . ASP A 1 86 ? -11.726 13.431 15.430 1.00 56.78 86 ASP A N 1
ATOM 653 C CA . ASP A 1 86 ? -13.152 13.762 15.348 1.00 56.78 86 ASP A CA 1
ATOM 654 C C . ASP A 1 86 ? -13.959 12.561 14.812 1.00 56.78 86 ASP A C 1
ATOM 656 O O . ASP A 1 86 ? -13.670 12.006 13.750 1.00 56.78 86 ASP A O 1
ATOM 660 N N . HIS A 1 87 ? -14.986 12.154 15.559 1.00 54.53 87 HIS A N 1
ATOM 661 C CA . HIS A 1 87 ? -15.837 10.985 15.298 1.00 54.53 87 HIS A CA 1
ATOM 662 C C . HIS A 1 87 ? -16.836 11.197 14.147 1.00 54.53 87 HIS A C 1
ATOM 664 O O . HIS A 1 87 ? -17.747 10.387 13.937 1.00 54.53 87 HIS A O 1
ATOM 670 N N . LYS A 1 88 ? -16.724 12.294 13.394 1.00 51.16 88 LYS A N 1
ATOM 671 C CA . LYS A 1 88 ? -17.688 12.625 12.346 1.00 51.16 88 LYS A CA 1
ATOM 672 C C . LYS A 1 88 ? -17.507 11.745 11.107 1.00 51.16 88 LYS A C 1
ATOM 674 O O . LYS A 1 88 ? -16.841 12.082 10.135 1.00 51.16 88 LYS A O 1
ATOM 679 N N . SER A 1 89 ? -18.282 10.662 11.126 1.00 49.34 89 SER A N 1
ATOM 680 C CA . SER A 1 89 ? -18.782 9.879 9.994 1.00 49.34 89 SER A CA 1
ATOM 681 C C . SER A 1 89 ? -17.822 8.894 9.321 1.00 49.34 89 SER A C 1
ATOM 683 O O . SER A 1 89 ? -17.453 9.064 8.162 1.00 49.34 89 SER A O 1
ATOM 685 N N . ASP A 1 90 ? -17.626 7.729 9.944 1.00 53.81 90 ASP A N 1
ATOM 686 C CA . ASP A 1 90 ? -17.621 6.495 9.146 1.00 53.81 90 ASP A CA 1
ATOM 687 C C . ASP A 1 90 ? -19.071 6.184 8.725 1.00 53.81 90 ASP A C 1
ATOM 689 O O . ASP A 1 90 ? -19.745 5.311 9.257 1.00 53.81 90 ASP A O 1
ATOM 693 N N . ARG A 1 91 ? -19.606 7.007 7.812 1.00 53.31 91 ARG A N 1
ATOM 694 C CA . ARG A 1 91 ? -20.877 6.759 7.106 1.00 53.31 91 ARG A CA 1
ATOM 695 C C . ARG A 1 91 ? -20.655 5.907 5.860 1.00 53.31 91 ARG A C 1
ATOM 697 O O . ARG A 1 91 ? -21.500 5.896 4.966 1.00 53.31 91 ARG A O 1
ATOM 704 N N . ARG A 1 92 ? -19.509 5.231 5.742 1.00 53.66 92 ARG A N 1
ATOM 705 C CA . ARG A 1 92 ? -19.352 4.257 4.671 1.00 53.66 92 ARG A CA 1
ATOM 706 C C . ARG A 1 92 ? -20.317 3.126 5.003 1.00 53.66 92 ARG A C 1
ATOM 708 O O . ARG A 1 92 ? -20.237 2.596 6.112 1.00 53.66 92 ARG A O 1
ATOM 715 N N . PRO A 1 93 ? -21.263 2.792 4.110 1.00 42.59 93 PRO A N 1
ATOM 716 C CA . PRO A 1 93 ? -22.088 1.624 4.333 1.00 42.59 93 PRO A CA 1
ATOM 717 C C . PRO A 1 93 ? -21.132 0.468 4.599 1.00 42.59 93 PRO A C 1
ATOM 719 O O . PRO A 1 93 ? -20.145 0.296 3.872 1.00 42.59 93 PRO A O 1
ATOM 722 N N . ARG A 1 94 ? -21.389 -0.286 5.673 1.00 46.00 94 ARG A N 1
ATOM 723 C CA . ARG A 1 94 ? -20.774 -1.598 5.829 1.00 46.00 94 ARG A CA 1
ATOM 724 C C . ARG A 1 94 ? -20.984 -2.267 4.481 1.00 46.00 94 ARG A C 1
ATOM 726 O O . ARG A 1 94 ? -22.124 -2.353 4.031 1.00 46.00 94 ARG A O 1
ATOM 733 N N . ILE A 1 95 ? -19.901 -2.643 3.803 1.00 52.88 95 ILE A N 1
ATOM 734 C CA . ILE A 1 95 ? -20.017 -3.534 2.657 1.00 52.88 95 ILE A CA 1
ATOM 735 C C . ILE A 1 95 ? -20.516 -4.834 3.279 1.00 52.88 95 ILE A C 1
ATOM 737 O O . ILE A 1 95 ? -19.737 -5.670 3.733 1.00 52.88 95 ILE A O 1
ATOM 741 N N . GLU A 1 96 ? -21.831 -4.936 3.451 1.00 42.38 96 GLU A N 1
ATOM 742 C CA . GLU A 1 96 ? -22.479 -6.205 3.669 1.00 42.38 96 GLU A CA 1
ATOM 743 C C . GLU A 1 96 ? -22.112 -7.028 2.449 1.00 42.38 96 GLU A C 1
ATOM 745 O O . GLU A 1 96 ? -22.150 -6.521 1.323 1.00 42.38 96 GLU A O 1
ATOM 750 N N . ALA A 1 97 ? -21.682 -8.264 2.689 1.00 47.69 97 ALA A N 1
ATOM 751 C CA . ALA A 1 97 ? -21.437 -9.249 1.652 1.00 47.69 97 ALA A CA 1
ATOM 752 C C . ALA A 1 97 ? -22.771 -9.550 0.950 1.00 47.69 97 ALA A C 1
ATOM 754 O O . ALA A 1 97 ? -23.403 -10.575 1.174 1.00 47.69 97 ALA A O 1
ATOM 755 N N . SER A 1 98 ? -23.255 -8.595 0.168 1.00 51.56 98 SER A N 1
ATOM 756 C CA . SER A 1 98 ? -24.520 -8.637 -0.530 1.00 51.56 98 SER A CA 1
ATOM 757 C C . SER A 1 98 ? -24.197 -8.949 -1.981 1.00 51.56 98 SER A C 1
ATOM 759 O O . SER A 1 98 ? -23.515 -8.199 -2.674 1.00 51.56 98 SER A O 1
ATOM 761 N N . ALA A 1 99 ? -24.670 -10.130 -2.373 1.00 41.75 99 ALA A N 1
ATOM 762 C CA . ALA A 1 99 ? -24.526 -10.780 -3.667 1.00 41.75 99 ALA A CA 1
ATOM 763 C C . ALA A 1 99 ? -23.135 -11.375 -3.986 1.00 41.75 99 ALA A C 1
ATOM 765 O O . ALA A 1 99 ? -22.271 -10.770 -4.609 1.00 41.75 99 ALA A O 1
ATOM 766 N N . ALA A 1 100 ? -23.014 -12.659 -3.633 1.00 41.91 100 ALA A N 1
ATOM 767 C CA . ALA A 1 100 ? -22.328 -13.689 -4.413 1.00 41.91 100 ALA A CA 1
ATOM 768 C C . ALA A 1 100 ? -20.821 -13.509 -4.682 1.00 41.91 100 ALA A C 1
ATOM 770 O O . ALA A 1 100 ? -20.380 -13.497 -5.829 1.00 41.91 100 ALA A O 1
ATOM 771 N N . TRP A 1 101 ? -19.995 -13.588 -3.633 1.00 39.78 101 TRP A N 1
ATOM 772 C CA . TRP A 1 101 ? -18.751 -14.345 -3.804 1.00 39.78 101 TRP A CA 1
ATOM 773 C C . TRP A 1 101 ? -19.102 -15.836 -3.740 1.00 39.78 101 TRP A C 1
ATOM 775 O O . TRP A 1 101 ? -19.182 -16.430 -2.667 1.00 39.78 101 TRP A O 1
ATOM 785 N N . SER A 1 102 ? -19.415 -16.421 -4.899 1.00 37.56 102 SER A N 1
ATOM 786 C CA . SER A 1 102 ? -19.522 -17.873 -5.037 1.00 37.56 102 SER A CA 1
ATOM 787 C C . SER A 1 102 ? -18.108 -18.461 -5.079 1.00 37.56 102 SER A C 1
ATOM 789 O O . SER A 1 102 ? -17.323 -18.040 -5.935 1.00 37.56 102 SER A O 1
ATOM 791 N N . PRO A 1 103 ? -17.775 -19.467 -4.247 1.00 41.59 103 PRO A N 1
ATOM 792 C CA . PRO A 1 103 ? -16.524 -20.219 -4.371 1.00 41.59 103 PRO A CA 1
ATOM 793 C C . PRO A 1 103 ? -16.322 -20.805 -5.778 1.00 41.59 103 PRO A C 1
ATOM 795 O O . PRO A 1 103 ? -15.190 -20.998 -6.215 1.00 41.59 103 PRO A O 1
ATOM 798 N N . SER A 1 104 ? -17.415 -21.018 -6.523 1.00 43.44 104 SER A N 1
ATOM 799 C CA . SER A 1 104 ? -17.378 -21.537 -7.890 1.00 43.44 104 SER A CA 1
ATOM 800 C C . SER A 1 104 ? -16.858 -20.537 -8.929 1.00 43.44 104 SER A C 1
ATOM 802 O O . SER A 1 104 ? -16.513 -20.953 -10.027 1.00 43.44 104 SER A O 1
ATOM 804 N N . ALA A 1 105 ? -16.764 -19.237 -8.620 1.00 42.19 105 ALA A N 1
ATOM 805 C CA . ALA A 1 105 ? -16.166 -18.262 -9.540 1.00 42.19 105 ALA A CA 1
ATOM 806 C C . ALA A 1 105 ? -14.624 -18.352 -9.583 1.00 42.19 105 ALA A C 1
ATOM 808 O O . ALA A 1 105 ? -14.000 -17.776 -10.469 1.00 42.19 105 ALA A O 1
ATOM 809 N N . TYR A 1 106 ? -14.008 -19.064 -8.628 1.00 43.41 106 TYR A N 1
ATOM 810 C CA . TYR A 1 106 ? -12.559 -19.284 -8.566 1.00 43.41 106 TYR A CA 1
ATOM 811 C C . TYR A 1 106 ? -12.131 -20.643 -9.150 1.00 43.41 106 TYR A C 1
ATOM 813 O O . TYR A 1 106 ? -10.994 -20.795 -9.594 1.00 43.41 106 TYR A O 1
ATOM 821 N N . VAL A 1 107 ? -13.036 -21.626 -9.212 1.00 40.84 107 VAL A N 1
ATOM 822 C CA . VAL A 1 107 ? -12.730 -22.999 -9.658 1.00 40.84 107 VAL A CA 1
ATOM 823 C C . VAL A 1 107 ? -12.854 -23.189 -11.170 1.00 40.84 107 VAL A C 1
ATOM 825 O O . VAL A 1 107 ? -13.355 -24.202 -11.611 1.00 40.84 107 VAL A O 1
ATOM 828 N N . ASP A 1 108 ? -12.379 -22.238 -11.971 1.00 31.98 108 ASP A N 1
ATOM 829 C CA . ASP A 1 108 ? -12.103 -22.484 -13.398 1.00 31.98 108 ASP A CA 1
ATOM 830 C C . ASP A 1 108 ? -10.883 -21.702 -13.912 1.00 31.98 108 ASP A C 1
ATOM 832 O O . ASP A 1 108 ? -10.655 -21.572 -15.111 1.00 31.98 108 ASP A O 1
ATOM 836 N N . ALA A 1 109 ? -10.007 -21.252 -13.008 1.00 40.50 109 ALA A N 1
ATOM 837 C CA . ALA A 1 109 ? -8.642 -20.884 -13.374 1.00 40.50 109 ALA A CA 1
ATOM 838 C C . ALA A 1 109 ? -7.720 -22.121 -13.335 1.00 40.50 109 ALA A C 1
ATOM 840 O O . ALA A 1 109 ? -6.619 -22.079 -12.787 1.00 40.50 109 ALA A O 1
ATOM 841 N N . THR A 1 110 ? -8.167 -23.251 -13.895 1.00 37.12 110 THR A N 1
ATOM 842 C CA . THR A 1 110 ? -7.209 -24.241 -14.401 1.00 37.12 110 THR A CA 1
ATOM 843 C C . THR A 1 110 ? -6.616 -23.676 -15.695 1.00 37.12 110 THR A C 1
ATOM 845 O O . THR A 1 110 ? -7.319 -22.987 -16.439 1.00 37.12 110 THR A O 1
ATOM 848 N N . PRO A 1 111 ? -5.315 -23.873 -15.967 1.00 40.25 111 PRO A N 1
ATOM 849 C CA . PRO A 1 111 ? -4.638 -23.213 -17.071 1.00 40.25 111 PRO A CA 1
ATOM 850 C C . PRO A 1 111 ? -5.085 -23.848 -18.389 1.00 40.25 111 PRO A C 1
ATOM 852 O O . PRO A 1 111 ? -4.413 -24.719 -18.942 1.00 40.25 111 PRO A O 1
ATOM 855 N N . SER A 1 112 ? -6.226 -23.400 -18.914 1.00 35.16 112 SER A N 1
ATOM 856 C CA . SER A 1 112 ? -6.478 -23.520 -20.341 1.00 35.16 112 SER A CA 1
ATOM 857 C C . SER A 1 112 ? -5.339 -22.793 -21.048 1.00 35.16 112 SER A C 1
ATOM 859 O O . SER A 1 112 ? -4.851 -21.751 -20.609 1.00 35.16 112 SER A O 1
ATOM 861 N N . THR A 1 113 ? -4.815 -23.433 -22.078 1.00 38.75 113 THR A N 1
ATOM 862 C CA . THR A 1 113 ? -3.597 -23.082 -22.801 1.00 38.75 113 THR A CA 1
ATOM 863 C C . THR A 1 113 ? -3.778 -21.775 -23.586 1.00 38.75 113 THR A C 1
ATOM 865 O O . THR A 1 113 ? -3.812 -21.762 -24.812 1.00 38.75 113 THR A O 1
ATOM 868 N N . GLY A 1 114 ? -3.917 -20.658 -22.876 1.00 31.84 114 GLY A N 1
ATOM 869 C CA . GLY A 1 114 ? -4.194 -19.335 -23.414 1.00 31.84 114 GLY A CA 1
ATOM 870 C C . GLY A 1 114 ? -3.796 -18.278 -22.393 1.00 31.84 114 GLY A C 1
ATOM 871 O O . GLY A 1 114 ? -4.391 -18.160 -21.330 1.00 31.84 114 GLY A O 1
ATOM 872 N N . ALA A 1 115 ? -2.741 -17.529 -22.705 1.00 36.88 115 ALA A N 1
ATOM 873 C CA . ALA A 1 115 ? -2.240 -16.433 -21.890 1.00 36.88 115 ALA A CA 1
ATOM 874 C C . ALA A 1 115 ? -3.375 -15.468 -21.498 1.00 36.88 115 ALA A C 1
ATOM 876 O O . ALA A 1 115 ? -4.032 -14.910 -22.376 1.00 36.88 115 ALA A O 1
ATOM 877 N N . HIS A 1 11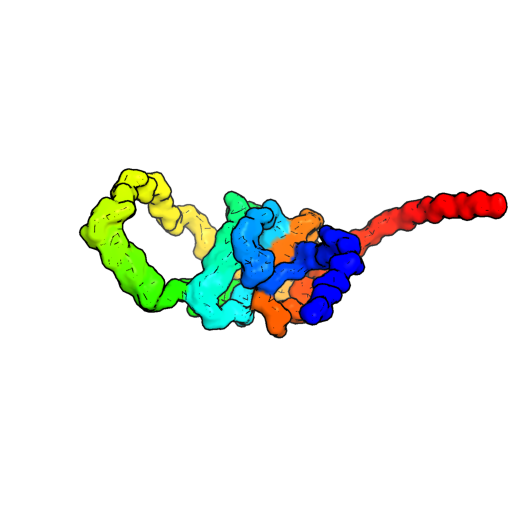6 ? -3.584 -15.241 -20.196 1.00 43.34 116 HIS A N 1
ATOM 878 C CA . HIS A 1 116 ? -4.416 -14.139 -19.717 1.00 43.34 116 HIS A CA 1
ATOM 879 C C . HIS A 1 116 ? -3.849 -12.828 -20.274 1.00 43.34 116 HIS A C 1
ATOM 881 O O . HIS A 1 116 ? -2.799 -12.357 -19.840 1.00 43.34 116 HIS A O 1
ATOM 887 N N . ALA A 1 117 ? -4.519 -12.255 -21.272 1.00 45.94 117 ALA A N 1
ATOM 888 C CA . ALA A 1 117 ? -4.145 -10.966 -21.827 1.00 45.94 117 ALA A CA 1
ATOM 889 C C . ALA A 1 117 ? -4.415 -9.883 -20.772 1.00 45.94 117 ALA A C 1
ATOM 891 O O . ALA A 1 117 ? -5.561 -9.612 -20.416 1.00 45.94 117 ALA A O 1
ATOM 892 N N . HIS A 1 118 ? -3.348 -9.287 -20.242 1.00 49.56 118 HIS A N 1
ATOM 893 C CA . HIS A 1 118 ? -3.441 -8.160 -19.321 1.00 49.56 118 HIS A CA 1
ATOM 894 C C . HIS A 1 118 ? -4.048 -6.940 -20.038 1.00 49.56 118 HIS A C 1
ATOM 896 O O . HIS A 1 118 ? -3.716 -6.699 -21.203 1.00 49.56 118 HIS A O 1
ATOM 902 N N . PRO A 1 119 ? -4.887 -6.130 -19.364 1.00 56.50 119 PRO A N 1
ATOM 903 C CA . PRO A 1 119 ? -5.347 -4.880 -19.944 1.00 56.50 119 PRO A CA 1
ATOM 904 C C . PRO A 1 119 ? -4.141 -3.970 -20.243 1.00 56.50 119 PRO A C 1
ATOM 906 O O . PRO A 1 119 ? -3.213 -3.897 -19.421 1.00 56.50 119 PRO A O 1
ATOM 909 N N . PRO A 1 120 ? -4.124 -3.279 -21.399 1.00 59.19 120 PRO A N 1
ATOM 910 C CA . PRO A 1 120 ? -3.030 -2.383 -21.757 1.00 59.19 120 PRO A CA 1
ATOM 911 C C . PRO A 1 120 ? -2.836 -1.325 -20.660 1.00 59.19 120 PRO A C 1
ATOM 913 O O . PRO A 1 120 ? -3.807 -0.801 -20.119 1.00 59.19 120 PRO A O 1
ATOM 916 N N . ASN A 1 121 ? -1.577 -1.009 -20.337 1.00 72.75 121 ASN A N 1
ATOM 917 C CA . ASN A 1 121 ? -1.169 -0.004 -19.337 1.00 72.75 121 ASN A CA 1
ATOM 918 C C . ASN A 1 121 ? -1.355 -0.390 -17.854 1.00 72.75 121 ASN A C 1
ATOM 920 O O . ASN A 1 121 ? -1.450 0.488 -16.997 1.00 72.75 121 ASN A O 1
ATOM 924 N N . THR A 1 122 ? -1.368 -1.684 -17.531 1.00 77.44 122 THR A N 1
ATOM 925 C CA . THR A 1 122 ? -1.443 -2.164 -16.139 1.00 77.44 122 THR A CA 1
ATOM 926 C C . THR A 1 122 ? -0.059 -2.310 -15.509 1.00 77.44 122 THR A C 1
ATOM 928 O O . THR A 1 122 ? 0.813 -2.972 -16.070 1.00 77.44 122 THR A O 1
ATOM 931 N N . VAL A 1 123 ? 0.137 -1.727 -14.324 1.00 81.06 123 VAL A N 1
ATOM 932 C CA . VAL A 1 123 ? 1.374 -1.856 -13.536 1.00 81.06 123 VAL A CA 1
ATOM 933 C C . VAL A 1 123 ? 1.242 -3.013 -12.552 1.00 81.06 123 VAL A C 1
ATOM 935 O O . VAL A 1 123 ? 0.289 -3.067 -11.784 1.00 81.06 123 VAL A O 1
ATOM 938 N N . CYS A 1 124 ? 2.209 -3.923 -12.517 1.00 83.06 124 CYS A N 1
ATOM 939 C CA . CYS A 1 124 ? 2.259 -4.972 -11.503 1.00 83.06 124 CYS A CA 1
ATOM 940 C C . CYS A 1 124 ? 2.952 -4.469 -10.226 1.00 83.06 124 CYS A C 1
ATOM 942 O O . CYS A 1 124 ? 4.049 -3.906 -10.283 1.00 83.06 124 CYS A O 1
ATOM 944 N N . VAL A 1 125 ? 2.325 -4.676 -9.068 1.00 79.19 125 VAL A N 1
ATOM 945 C CA . VAL A 1 125 ? 2.860 -4.325 -7.748 1.00 79.19 125 VAL A CA 1
ATOM 946 C C . VAL A 1 125 ? 3.043 -5.585 -6.903 1.00 79.19 125 VAL A C 1
ATOM 948 O O . VAL A 1 125 ? 2.083 -6.285 -6.581 1.00 79.19 125 VAL A O 1
ATOM 951 N N . SER A 1 126 ? 4.293 -5.852 -6.514 1.00 80.75 126 SER A N 1
ATOM 952 C CA . SER A 1 126 ? 4.681 -7.014 -5.701 1.00 80.75 126 SER A CA 1
ATOM 953 C C . SER A 1 126 ? 5.938 -6.735 -4.859 1.00 80.75 126 SER A C 1
ATOM 955 O O . SER A 1 126 ? 6.551 -5.663 -4.933 1.00 80.75 126 SER A O 1
ATOM 957 N N . CYS A 1 127 ? 6.329 -7.665 -3.986 1.00 72.88 127 CYS A N 1
ATOM 958 C CA . CYS A 1 127 ? 7.607 -7.588 -3.271 1.00 72.88 127 CYS A CA 1
ATOM 959 C C . CYS A 1 127 ? 8.784 -7.893 -4.220 1.00 72.88 127 CYS A C 1
ATOM 961 O O . CYS A 1 127 ? 8.707 -8.819 -5.021 1.00 72.88 127 CYS A O 1
ATOM 963 N N .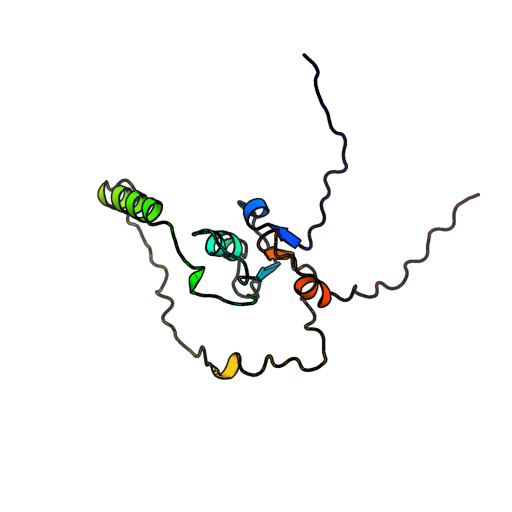 ILE A 1 128 ? 9.905 -7.161 -4.089 1.00 57.59 128 ILE A N 1
ATOM 964 C CA . ILE A 1 128 ? 11.065 -7.214 -5.017 1.00 57.59 128 ILE A CA 1
ATOM 965 C C . ILE A 1 128 ? 11.604 -8.627 -5.262 1.00 57.59 128 ILE A C 1
ATOM 967 O O . ILE A 1 128 ? 11.992 -8.939 -6.383 1.00 57.59 128 ILE A O 1
ATOM 971 N N . PHE A 1 129 ? 11.603 -9.495 -4.249 1.00 43.69 129 PHE A N 1
ATOM 972 C CA . PHE A 1 129 ? 12.099 -10.872 -4.373 1.00 43.69 129 PHE A CA 1
ATOM 973 C C . PHE A 1 129 ? 11.215 -11.779 -5.240 1.00 43.69 129 PHE A C 1
ATOM 975 O O . PHE A 1 129 ? 11.577 -12.922 -5.491 1.00 43.69 129 PHE A O 1
ATOM 982 N N . SER A 1 130 ? 10.056 -11.286 -5.676 1.00 41.56 130 SER A N 1
ATOM 983 C CA . SER A 1 130 ? 9.008 -12.080 -6.302 1.00 41.56 130 SER A CA 1
ATOM 984 C C . SER A 1 130 ? 8.424 -11.427 -7.548 1.00 41.56 130 SER A C 1
ATOM 986 O O . SER A 1 130 ? 7.282 -11.705 -7.912 1.00 41.56 130 SER A O 1
ATOM 988 N N . VAL A 1 131 ? 9.198 -10.607 -8.262 1.00 46.25 131 VAL A N 1
ATOM 989 C CA . VAL A 1 131 ? 8.912 -10.413 -9.688 1.00 46.25 131 VAL A CA 1
ATOM 990 C C . VAL A 1 131 ? 9.312 -11.716 -10.396 1.00 46.25 131 VAL A C 1
ATOM 992 O O . VAL A 1 131 ? 10.367 -11.815 -11.018 1.00 46.25 131 VAL A O 1
ATOM 995 N N . SER A 1 132 ? 8.522 -12.775 -10.191 1.00 41.22 132 SER A N 1
ATOM 996 C CA . SER A 1 132 ? 8.729 -14.069 -10.835 1.00 41.22 132 SER A CA 1
ATOM 997 C C . SER A 1 132 ? 8.546 -13.898 -12.338 1.00 41.22 132 SER A C 1
ATOM 999 O O . SER A 1 132 ? 7.656 -13.166 -12.779 1.00 41.22 132 SER A O 1
ATOM 1001 N N . ARG A 1 133 ? 9.354 -14.604 -13.139 1.00 38.91 133 ARG A N 1
ATOM 1002 C CA . ARG A 1 133 ? 9.176 -14.649 -14.598 1.00 38.91 133 ARG A CA 1
ATOM 1003 C C . ARG A 1 133 ? 7.746 -15.054 -14.976 1.00 38.91 133 ARG A C 1
ATOM 1005 O O . ARG A 1 133 ? 7.278 -14.579 -15.996 1.00 38.91 133 ARG A O 1
ATOM 1012 N N . GLU A 1 134 ? 7.031 -15.835 -14.162 1.00 45.06 134 GLU A N 1
ATOM 1013 C CA . GLU A 1 134 ? 5.601 -16.150 -14.356 1.00 45.06 134 GLU A CA 1
ATOM 1014 C C . GLU A 1 134 ? 4.707 -14.900 -14.430 1.00 45.06 134 GLU A C 1
ATOM 1016 O O . GLU A 1 134 ? 3.878 -14.802 -15.327 1.00 45.06 134 GLU A O 1
ATOM 1021 N N . GLY A 1 135 ? 4.925 -13.908 -13.557 1.00 42.72 135 GLY A N 1
ATOM 1022 C CA . GLY A 1 135 ? 4.139 -12.666 -13.532 1.00 42.72 135 GLY A CA 1
ATOM 1023 C C . GLY A 1 135 ? 4.414 -11.733 -14.718 1.00 42.72 135 GLY A C 1
ATOM 1024 O O . GLY A 1 135 ? 3.617 -10.844 -14.996 1.00 42.72 135 GLY A O 1
ATOM 1025 N N . ILE A 1 136 ? 5.526 -11.946 -15.434 1.00 45.69 136 ILE A N 1
ATOM 1026 C CA . ILE A 1 136 ? 5.888 -11.222 -16.666 1.00 45.69 136 ILE A CA 1
ATOM 1027 C C . ILE A 1 136 ? 5.572 -12.062 -17.922 1.00 45.69 136 ILE A C 1
ATOM 1029 O O . ILE A 1 136 ? 5.295 -11.503 -18.978 1.00 45.69 136 ILE A O 1
ATOM 1033 N N . ARG A 1 137 ? 5.568 -13.402 -17.839 1.00 42.56 137 ARG A N 1
ATOM 1034 C CA . ARG A 1 137 ? 5.354 -14.326 -18.974 1.00 42.56 137 ARG A CA 1
ATOM 1035 C C . ARG A 1 137 ? 3.954 -14.238 -19.601 1.00 42.56 137 ARG A C 1
ATOM 1037 O O . ARG A 1 137 ? 3.801 -14.631 -20.754 1.00 42.56 137 ARG A O 1
ATOM 1044 N N . GLY A 1 138 ? 2.965 -13.684 -18.896 1.00 38.94 138 GLY A N 1
ATOM 1045 C CA . GLY A 1 138 ? 1.643 -13.351 -19.452 1.00 38.94 138 GLY A CA 1
ATOM 1046 C C . GLY A 1 138 ? 1.638 -12.140 -20.399 1.00 38.94 138 GLY A C 1
ATOM 1047 O O . GLY A 1 138 ? 0.693 -11.953 -21.163 1.00 38.94 138 GLY A O 1
ATOM 1048 N N . PHE A 1 139 ? 2.705 -11.337 -20.412 1.00 40.56 139 PHE A N 1
ATOM 1049 C CA . PHE A 1 139 ? 2.837 -10.167 -21.275 1.00 40.56 139 PHE A CA 1
ATOM 1050 C C . PHE A 1 139 ? 3.526 -10.550 -22.585 1.00 40.56 139 PHE A C 1
ATOM 1052 O O . PHE A 1 139 ? 4.741 -10.415 -22.742 1.00 40.56 139 PHE A O 1
ATOM 1059 N N . ARG A 1 140 ? 2.744 -11.006 -23.570 1.00 34.69 140 ARG A N 1
ATOM 1060 C CA . ARG A 1 140 ? 3.210 -10.921 -24.958 1.00 34.69 140 ARG A CA 1
ATOM 1061 C C . ARG A 1 140 ? 3.351 -9.434 -25.311 1.00 34.69 140 ARG A C 1
ATOM 1063 O O . ARG A 1 140 ? 2.412 -8.680 -25.050 1.00 34.69 140 ARG A O 1
ATOM 1070 N N . PRO A 1 141 ? 4.479 -8.985 -25.888 1.00 33.06 141 PRO A N 1
ATOM 1071 C CA . PRO A 1 141 ? 4.536 -7.650 -26.462 1.00 33.06 141 PRO A CA 1
ATOM 1072 C C . PRO A 1 141 ? 3.411 -7.540 -27.493 1.00 33.06 141 PRO A C 1
ATOM 1074 O O . PRO A 1 141 ? 3.251 -8.427 -28.333 1.00 33.06 141 PRO A O 1
ATOM 1077 N N . VAL A 1 142 ? 2.613 -6.474 -27.416 1.00 40.22 142 VAL A N 1
ATOM 1078 C CA . VAL A 1 142 ? 1.737 -6.104 -28.528 1.00 40.22 142 VAL A CA 1
ATOM 1079 C C . VAL A 1 142 ? 2.647 -5.961 -29.740 1.00 40.22 142 VAL A C 1
ATOM 1081 O O . VAL A 1 142 ? 3.607 -5.189 -29.699 1.00 40.22 142 VAL A O 1
ATOM 1084 N N . SER A 1 143 ? 2.380 -6.738 -30.787 1.00 34.81 143 SER A N 1
ATOM 1085 C CA . SER A 1 143 ? 3.014 -6.586 -32.089 1.00 34.81 143 SER A CA 1
ATOM 1086 C C . SER A 1 143 ? 2.680 -5.186 -32.598 1.00 34.81 143 SER A C 1
ATOM 1088 O O . SER A 1 143 ? 1.644 -4.974 -33.223 1.00 34.81 143 SER A O 1
ATOM 1090 N N . LEU A 1 144 ? 3.508 -4.196 -32.270 1.00 33.44 144 LEU A N 1
ATOM 1091 C CA . LEU A 1 144 ? 3.426 -2.892 -32.908 1.00 33.44 144 LEU 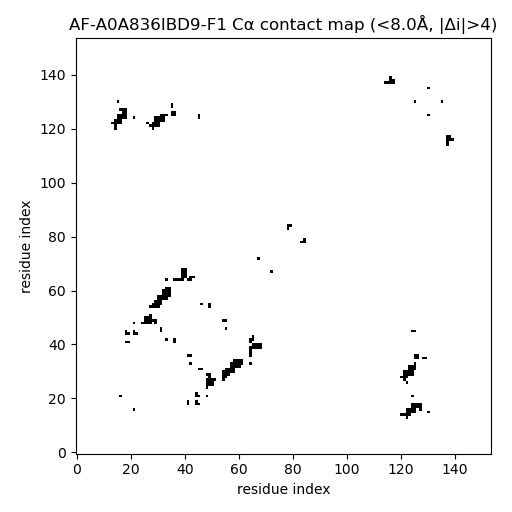A CA 1
ATOM 1092 C C . LEU A 1 144 ? 3.695 -3.128 -34.401 1.00 33.44 144 LEU A C 1
ATOM 1094 O O . LEU A 1 144 ? 4.707 -3.762 -34.723 1.00 33.44 144 LEU A O 1
ATOM 1098 N N . PRO A 1 145 ? 2.822 -2.676 -35.321 1.00 34.88 145 PRO A N 1
ATOM 1099 C CA . PRO A 1 145 ? 3.163 -2.692 -36.733 1.00 34.88 145 PRO A CA 1
ATOM 1100 C C . PRO A 1 145 ? 4.464 -1.905 -36.898 1.00 34.88 145 PRO A C 1
ATOM 1102 O O . PRO A 1 145 ? 4.610 -0.818 -36.337 1.00 34.88 145 PRO A O 1
ATOM 1105 N N . ALA A 1 146 ? 5.431 -2.497 -37.600 1.00 42.03 146 ALA A N 1
ATOM 1106 C CA . ALA A 1 146 ? 6.738 -1.902 -37.820 1.00 42.03 146 ALA A CA 1
ATOM 1107 C C . ALA A 1 146 ? 6.567 -0.481 -38.375 1.00 42.03 146 ALA A C 1
ATOM 1109 O O . ALA A 1 146 ? 6.114 -0.295 -39.504 1.00 42.03 146 ALA A O 1
ATOM 1110 N N . ALA A 1 147 ? 6.903 0.526 -37.568 1.00 40.56 147 ALA A N 1
ATOM 1111 C CA . ALA A 1 147 ? 6.963 1.895 -38.042 1.00 40.56 147 ALA A CA 1
ATOM 1112 C C . ALA A 1 147 ? 8.125 1.992 -39.050 1.00 40.56 147 ALA A C 1
ATOM 1114 O O . ALA A 1 147 ? 9.237 1.559 -38.726 1.00 40.56 147 ALA A O 1
ATOM 1115 N N . PRO A 1 148 ? 7.905 2.520 -40.267 1.00 39.81 148 PRO A N 1
ATOM 1116 C CA . PRO A 1 148 ? 8.977 2.687 -41.235 1.00 39.81 148 PRO A CA 1
ATOM 1117 C C . PRO A 1 148 ? 10.031 3.645 -40.670 1.00 39.81 148 PRO A C 1
ATOM 1119 O O . PRO A 1 148 ? 9.724 4.767 -40.269 1.00 39.81 148 PRO A O 1
ATOM 1122 N N . LEU A 1 149 ? 11.280 3.178 -40.621 1.00 44.88 149 LEU A N 1
ATOM 1123 C CA . LEU A 1 149 ? 12.426 3.979 -40.197 1.00 44.88 149 LEU A CA 1
ATOM 1124 C C . LEU A 1 149 ? 12.557 5.215 -41.108 1.00 44.88 149 LEU A C 1
ATOM 1126 O O . LEU A 1 149 ? 12.492 5.065 -42.334 1.00 44.88 149 LEU A O 1
ATOM 1130 N N . PRO A 1 150 ? 12.781 6.425 -40.563 1.00 40.12 150 PRO A N 1
ATOM 1131 C CA . PRO A 1 150 ? 13.077 7.583 -41.391 1.00 40.12 150 PRO A CA 1
ATOM 1132 C C . PRO A 1 150 ? 14.395 7.338 -42.131 1.00 40.12 150 PRO A C 1
ATOM 1134 O O . PRO A 1 150 ? 15.421 7.009 -41.528 1.00 40.12 150 PRO A O 1
ATOM 1137 N N . ARG A 1 151 ? 14.349 7.469 -43.461 1.00 43.00 151 ARG A N 1
ATOM 1138 C CA . ARG A 1 151 ? 15.529 7.410 -44.325 1.00 43.00 151 ARG A CA 1
ATOM 1139 C C . ARG A 1 151 ? 16.531 8.446 -43.819 1.00 43.00 151 ARG A C 1
ATOM 1141 O O . ARG A 1 151 ? 16.202 9.626 -43.737 1.00 43.00 151 ARG A O 1
ATOM 1148 N N . ARG A 1 152 ? 17.738 7.999 -43.463 1.00 40.72 152 ARG A N 1
ATOM 1149 C CA . ARG A 1 152 ? 18.866 8.901 -43.219 1.00 40.72 152 ARG A CA 1
ATOM 1150 C C . ARG A 1 152 ? 19.073 9.735 -44.482 1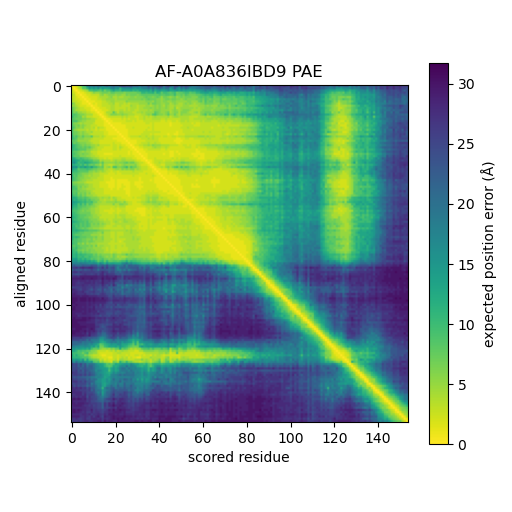.00 40.72 152 ARG A C 1
ATOM 1152 O O . ARG A 1 152 ? 19.277 9.164 -45.551 1.00 40.72 152 ARG A O 1
ATOM 1159 N N . CYS A 1 153 ? 19.007 11.056 -44.353 1.00 45.34 153 CYS A N 1
ATOM 1160 C CA . CYS A 1 153 ? 19.628 11.939 -45.329 1.00 45.34 153 CYS A CA 1
ATOM 1161 C C . CYS A 1 153 ? 21.138 11.668 -45.293 1.00 45.34 153 CYS A C 1
ATOM 1163 O O . CYS A 1 153 ? 21.710 11.552 -44.204 1.00 45.34 153 CYS A O 1
ATOM 1165 N N . ALA A 1 154 ? 21.713 11.463 -46.477 1.00 48.84 154 ALA A N 1
ATOM 1166 C CA . ALA A 1 154 ? 23.151 11.365 -46.695 1.00 48.84 154 ALA A CA 1
ATOM 1167 C C . ALA A 1 154 ? 23.822 12.728 -46.495 1.00 48.84 154 ALA A C 1
ATOM 1169 O O . ALA A 1 154 ? 23.137 13.749 -46.743 1.00 48.84 154 ALA A O 1
#

Nearest PDB structures (foldseek):
  8xak-assembly2_C  TM=9.120E-01  e=1.151E-04  Saccharomyces cerevisiae
  8xak-assembly1_A  TM=8.999E-01  e=1.231E-04  Saccharomyces cerevisiae
  5o6e-assembly1_A  TM=9.013E-01  e=2.096E-04  Saccharomyces cerevisiae S288C
  5o6b-assembly1_B  TM=9.647E-01  e=3.571E-04  Saccharomyces cerev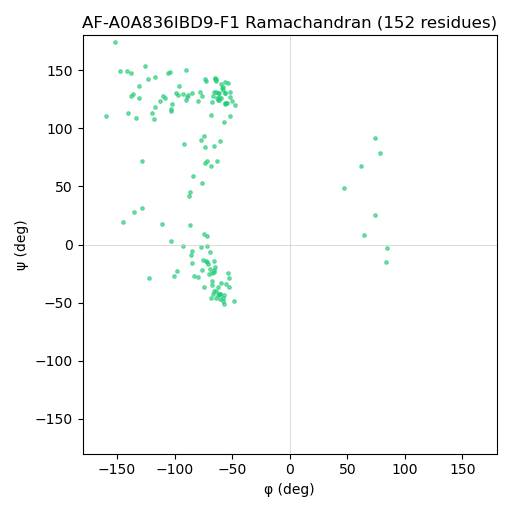isiae S288C
  5o6e-assembly2_B  TM=8.872E-01  e=2.560E-04  Saccharomyces cerevisiae S288C